Protein AF-A0A8B6FSJ3-F1 (afdb_monomer_lite)

Secondary s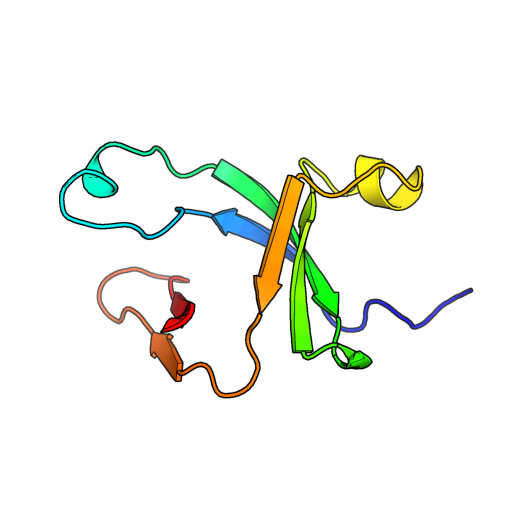tructure (DSSP, 8-state):
---S-SSEEEEEE----TTTGGGSPPEEEEEEEETTTTEEEEESSHHHHHTTPPPSEEEE-TT--EEE-SSSTT-EEE-

Sequence (79 aa):
MSGWNSLSGYLQFRPGGGGLSILKTKRKVWCVLDEAQCKLVYYKNEEELRHNKTPIGSINIKGAGISLDLDTHNQFIIL

InterPro domains:
  IPR001849 Pleckstrin homology domain [PF00169] (8-69)
  IPR011993 PH-like domain superfamily [G3DSA:2.30.29.30] (2-78)

pLDDT: mean 84.32, std 15.34, range [41.38, 95.81]

Radius of gyration: 13.46 Å; chains: 1; bounding box: 28×26×34 Å

Organism: Mytilus galloprovincialis (NCBI:txid29158)

Foldseek 3Di:
DPDQQPDKDWDFDQDDDPPCSVVGGTAIWIWGQRPVQQKIFTANYPVCVVVVHDTPDIDRQVVWDKADDPVDPPDIDTD

Structure (mmCIF, N/CA/C/O backbone):
data_AF-A0A8B6FSJ3-F1
#
_entry.id   AF-A0A8B6FSJ3-F1
#
loop_
_atom_site.group_PDB
_atom_site.id
_atom_site.type_symbol
_atom_site.label_atom_id
_atom_site.label_alt_id
_atom_site.label_comp_id
_atom_site.label_asym_id
_atom_site.label_entity_id
_atom_site.label_seq_id
_atom_site.pdbx_PDB_ins_code
_atom_site.Cartn_x
_atom_site.Cartn_y
_atom_site.Cartn_z
_atom_site.occupancy
_atom_site.B_iso_or_equiv
_atom_site.auth_seq_id
_atom_site.auth_comp_id
_atom_site.auth_asym_id
_atom_site.auth_atom_id
_atom_site.pdbx_PDB_model_num
ATOM 1 N N . MET A 1 1 ? -8.895 -7.773 20.670 1.00 41.81 1 MET A N 1
ATOM 2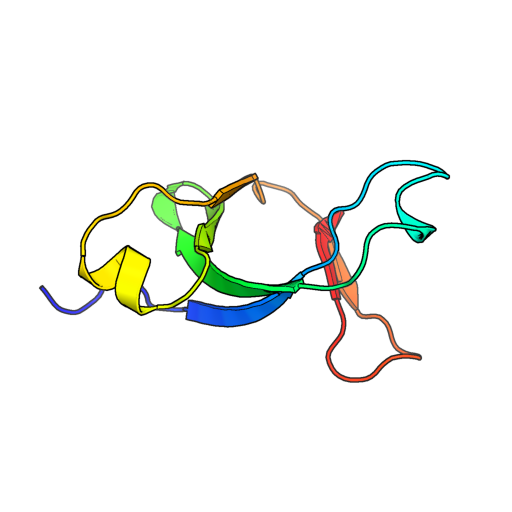 C CA . MET A 1 1 ? -9.192 -7.264 19.310 1.00 41.81 1 MET A CA 1
ATOM 3 C C . MET A 1 1 ? -8.083 -7.689 18.349 1.00 41.81 1 MET A C 1
ATOM 5 O O . MET A 1 1 ? -7.338 -6.864 17.843 1.00 41.81 1 MET A O 1
ATOM 9 N N . SER A 1 2 ? -7.934 -8.995 18.140 1.00 41.38 2 SER A N 1
ATOM 10 C CA . SER A 1 2 ? -6.959 -9.596 17.226 1.00 41.38 2 SER A CA 1
ATOM 11 C C . SER A 1 2 ? -7.669 -9.959 15.921 1.00 41.38 2 SER A C 1
ATOM 13 O O . SER A 1 2 ? -8.610 -10.746 15.973 1.00 41.38 2 SER A O 1
ATOM 15 N N . GLY A 1 3 ? -7.244 -9.408 14.778 1.00 48.59 3 GLY A N 1
ATOM 16 C CA . GLY A 1 3 ? -7.601 -9.994 13.476 1.00 48.59 3 GLY A CA 1
ATOM 17 C C . GLY A 1 3 ? -7.863 -9.063 12.288 1.00 48.59 3 GLY A C 1
ATOM 18 O O . GLY A 1 3 ? -8.080 -9.580 11.204 1.00 48.59 3 GLY A O 1
ATOM 19 N N . TRP A 1 4 ? -7.852 -7.732 12.427 1.00 52.50 4 TRP A N 1
ATOM 20 C CA . TRP A 1 4 ? -8.254 -6.834 11.318 1.00 52.50 4 TRP A CA 1
ATOM 21 C C . TRP A 1 4 ? -7.125 -6.303 10.421 1.00 52.50 4 TRP A C 1
ATOM 23 O O . TRP A 1 4 ? -7.407 -5.620 9.447 1.00 52.50 4 TRP A O 1
ATOM 33 N N . ASN A 1 5 ? -5.868 -6.666 10.683 1.00 57.84 5 ASN A N 1
ATOM 34 C CA . ASN A 1 5 ? -4.726 -6.300 9.838 1.00 57.84 5 ASN A CA 1
ATOM 35 C C . ASN A 1 5 ? -4.051 -7.570 9.305 1.00 57.84 5 ASN A C 1
ATOM 37 O O . ASN A 1 5 ? -2.904 -7.844 9.653 1.00 57.84 5 ASN A O 1
ATOM 41 N N . SER A 1 6 ? -4.762 -8.394 8.525 1.00 68.19 6 SER A N 1
ATOM 42 C CA . SER A 1 6 ? -4.185 -9.655 8.020 1.00 68.19 6 SER A CA 1
ATOM 43 C C . SER A 1 6 ? -2.946 -9.421 7.144 1.00 68.19 6 SER A C 1
ATOM 45 O O . SER A 1 6 ? -2.104 -10.309 7.023 1.00 68.19 6 SER A O 1
ATOM 47 N N . LEU A 1 7 ? -2.798 -8.216 6.577 1.00 90.69 7 LEU A N 1
ATOM 48 C CA . LEU A 1 7 ? -1.607 -7.809 5.846 1.00 90.69 7 LEU A CA 1
ATOM 49 C C . LEU A 1 7 ? -1.236 -6.352 6.158 1.00 90.69 7 LEU A C 1
ATOM 51 O O . LEU A 1 7 ? -1.926 -5.402 5.782 1.00 90.69 7 LEU A O 1
ATOM 55 N N . SER A 1 8 ? -0.109 -6.178 6.842 1.00 94.12 8 SER A N 1
ATOM 56 C CA . SER A 1 8 ? 0.477 -4.871 7.131 1.00 94.12 8 SER A CA 1
ATOM 57 C C . SER A 1 8 ? 1.994 -4.962 7.163 1.00 94.12 8 SER A C 1
ATOM 59 O O . SER A 1 8 ? 2.545 -5.998 7.532 1.00 94.12 8 SER A O 1
ATOM 61 N N . GLY A 1 9 ? 2.674 -3.881 6.802 1.00 95.25 9 GLY A N 1
ATOM 62 C CA . GLY A 1 9 ? 4.128 -3.863 6.803 1.00 95.25 9 GLY A CA 1
ATOM 63 C C . GLY A 1 9 ? 4.725 -2.547 6.336 1.00 95.25 9 GLY A C 1
ATOM 64 O O . GLY A 1 9 ? 4.043 -1.662 5.814 1.00 95.25 9 GLY A O 1
ATOM 65 N N . TYR A 1 10 ? 6.037 -2.426 6.516 1.00 95.81 10 TYR A N 1
ATOM 66 C CA . TYR A 1 10 ? 6.780 -1.271 6.033 1.00 95.81 10 TYR A CA 1
ATOM 67 C C . TYR A 1 10 ? 7.025 -1.357 4.529 1.00 95.81 10 TYR A C 1
ATOM 69 O O . TYR A 1 10 ? 7.628 -2.316 4.054 1.00 95.81 10 TYR A O 1
ATOM 77 N N . LEU A 1 11 ? 6.653 -0.301 3.804 1.00 94.25 11 LEU A N 1
ATOM 78 C CA . LEU A 1 11 ? 6.961 -0.141 2.385 1.00 94.25 11 LEU A CA 1
ATOM 79 C C . LEU A 1 11 ? 7.761 1.137 2.135 1.00 94.25 11 LEU A C 1
ATOM 81 O O . LEU A 1 11 ? 7.591 2.152 2.816 1.00 94.25 11 LEU A O 1
ATOM 85 N N . GLN A 1 12 ? 8.628 1.087 1.122 1.00 92.75 12 GLN A N 1
ATOM 86 C CA . GLN A 1 12 ? 9.234 2.281 0.541 1.00 92.75 12 GLN A CA 1
ATOM 87 C C . GLN A 1 12 ? 8.265 2.861 -0.482 1.00 92.75 12 GLN A C 1
ATOM 89 O O . GLN A 1 12 ? 8.128 2.357 -1.593 1.00 92.75 12 GLN A O 1
ATOM 94 N N . PHE A 1 13 ? 7.576 3.921 -0.091 1.00 89.56 13 PHE A N 1
ATOM 95 C CA . PHE A 1 13 ? 6.516 4.520 -0.876 1.00 89.56 13 PHE A CA 1
ATOM 96 C C . PHE A 1 13 ? 7.029 5.691 -1.709 1.00 89.56 13 PHE A C 1
ATOM 98 O O . PHE A 1 13 ? 7.636 6.630 -1.183 1.00 89.56 13 PHE A O 1
ATOM 105 N N . ARG A 1 14 ? 6.721 5.667 -3.007 1.00 86.62 14 ARG A N 1
ATOM 106 C CA . ARG A 1 14 ? 6.885 6.804 -3.914 1.00 86.62 14 ARG A CA 1
ATOM 107 C C . ARG A 1 14 ? 5.502 7.203 -4.439 1.00 86.62 14 ARG A C 1
ATOM 109 O O . ARG A 1 14 ? 4.879 6.390 -5.114 1.00 86.62 14 ARG A O 1
ATOM 116 N N . PRO A 1 15 ? 5.001 8.414 -4.147 1.00 73.38 15 PRO A N 1
ATOM 117 C CA . PRO A 1 15 ? 3.728 8.852 -4.704 1.00 73.38 15 PRO A CA 1
ATOM 118 C C . PRO A 1 15 ? 3.860 9.045 -6.220 1.00 73.38 15 PRO A C 1
ATOM 120 O O . PRO A 1 15 ? 4.693 9.837 -6.666 1.00 73.38 15 PRO A O 1
ATOM 123 N N . GLY A 1 16 ? 3.044 8.330 -6.997 1.00 68.62 16 GLY A N 1
ATOM 124 C CA . GLY A 1 16 ? 2.926 8.528 -8.443 1.00 68.62 16 GLY A CA 1
ATOM 125 C C . GLY A 1 16 ? 2.265 9.871 -8.774 1.00 68.62 16 GLY A C 1
ATOM 126 O O . GLY A 1 16 ? 1.393 10.336 -8.039 1.00 68.62 16 GLY A O 1
ATOM 127 N N . GLY A 1 17 ? 2.697 10.520 -9.860 1.00 52.69 17 GLY A N 1
ATOM 128 C CA . GLY A 1 17 ? 2.057 11.738 -10.367 1.00 52.69 17 GLY A CA 1
ATOM 129 C C . GLY A 1 17 ? 2.906 12.505 -11.380 1.00 52.69 17 GLY A C 1
ATOM 130 O O . GLY A 1 17 ? 3.703 13.352 -10.986 1.00 52.69 17 GLY A O 1
ATOM 131 N N . GLY A 1 18 ? 2.714 12.233 -12.676 1.00 50.06 18 GLY A N 1
ATOM 132 C CA . GLY A 1 18 ? 3.259 13.022 -13.794 1.00 50.06 18 GLY A CA 1
ATOM 133 C C . GLY A 1 18 ? 4.786 13.216 -13.813 1.00 50.06 18 GLY A C 1
ATOM 134 O O . GLY A 1 18 ? 5.514 12.743 -12.939 1.00 50.06 18 GLY A O 1
ATOM 135 N N . GLY A 1 19 ? 5.287 13.956 -14.807 1.00 49.25 19 GLY A N 1
ATOM 136 C CA . GLY A 1 19 ? 6.727 14.168 -15.052 1.00 49.25 19 GLY A CA 1
ATOM 137 C C . GLY A 1 19 ? 7.529 14.794 -13.897 1.00 49.25 19 GLY A C 1
ATOM 138 O O . GLY A 1 19 ? 8.753 14.749 -13.913 1.00 49.25 19 GLY A O 1
ATOM 139 N N . LEU A 1 20 ? 6.863 15.321 -12.861 1.00 51.25 20 LEU A N 1
ATOM 140 C CA . LEU A 1 20 ? 7.498 15.905 -11.670 1.00 51.25 20 LEU A CA 1
ATOM 141 C C . LEU A 1 20 ? 7.580 14.941 -10.469 1.00 51.25 20 LEU A C 1
ATOM 143 O O . LEU A 1 20 ? 8.291 15.225 -9.505 1.00 51.25 20 LEU A O 1
ATOM 147 N N . SER A 1 21 ? 6.910 13.782 -10.503 1.00 56.84 21 SER A N 1
ATOM 148 C CA . SER A 1 21 ? 7.003 12.770 -9.430 1.00 56.84 21 SER A CA 1
ATOM 149 C C . SER A 1 21 ? 8.378 12.100 -9.324 1.00 56.84 21 SER A C 1
ATOM 151 O O . SER A 1 21 ? 8.718 11.568 -8.266 1.00 56.84 21 SER A O 1
ATOM 153 N N . ILE A 1 22 ? 9.207 12.202 -10.368 1.00 56.47 22 ILE A N 1
ATOM 154 C CA . ILE A 1 22 ? 10.603 11.738 -10.378 1.00 56.47 22 ILE A CA 1
ATOM 155 C C . ILE A 1 22 ? 11.421 12.405 -9.260 1.00 56.47 22 ILE A C 1
ATOM 157 O O . ILE A 1 22 ? 12.263 11.749 -8.644 1.00 56.47 22 ILE A O 1
ATOM 161 N N . LEU A 1 23 ? 11.120 13.665 -8.929 1.00 59.31 23 LEU A N 1
ATOM 162 C CA . LEU A 1 23 ? 11.820 14.432 -7.893 1.00 59.31 23 LEU A CA 1
ATOM 163 C C . LEU A 1 23 ? 11.358 14.106 -6.464 1.00 59.31 23 LEU A C 1
ATOM 165 O O . LEU A 1 23 ? 11.999 14.531 -5.506 1.00 59.31 23 LEU A O 1
ATOM 169 N N . LYS A 1 24 ? 10.259 13.358 -6.280 1.00 64.94 24 LYS A N 1
ATOM 170 C CA . LYS A 1 24 ? 9.800 12.983 -4.937 1.00 64.94 24 LYS A CA 1
ATOM 171 C C . LYS A 1 24 ? 10.590 11.777 -4.425 1.00 64.94 24 LYS A C 1
ATOM 173 O O . LYS A 1 24 ? 10.561 10.690 -5.014 1.00 64.94 24 LYS A O 1
ATOM 178 N N . THR A 1 25 ? 11.281 11.984 -3.305 1.00 75.50 25 THR A N 1
ATOM 179 C CA . THR A 1 25 ? 12.061 10.969 -2.587 1.00 75.50 25 THR A CA 1
ATOM 180 C C . THR A 1 25 ? 11.162 9.840 -2.079 1.00 75.50 25 THR A C 1
ATOM 182 O O . THR A 1 25 ? 10.043 10.084 -1.617 1.00 75.50 25 THR A O 1
ATOM 185 N N . LYS A 1 26 ? 11.657 8.596 -2.148 1.00 84.19 26 LYS A N 1
ATOM 186 C CA . LYS A 1 26 ? 11.015 7.435 -1.514 1.00 84.19 26 LYS A CA 1
ATOM 187 C C . LYS A 1 26 ? 10.943 7.668 0.001 1.00 84.19 26 LYS A C 1
ATOM 189 O O . LYS A 1 26 ? 11.921 8.107 0.603 1.00 84.19 26 LYS A O 1
ATOM 194 N N . ARG A 1 27 ? 9.800 7.374 0.621 1.00 90.06 27 ARG A N 1
ATOM 195 C CA . ARG A 1 27 ? 9.623 7.457 2.079 1.00 90.06 27 ARG A CA 1
ATOM 196 C C . ARG A 1 27 ? 9.206 6.110 2.652 1.00 90.06 27 ARG A C 1
ATOM 198 O O . ARG A 1 27 ? 8.314 5.465 2.108 1.00 90.06 27 ARG A O 1
ATOM 205 N N . LYS A 1 28 ? 9.804 5.717 3.776 1.00 94.38 28 LYS A N 1
ATOM 206 C CA . LYS A 1 28 ? 9.363 4.547 4.542 1.00 94.38 28 LYS A CA 1
ATOM 207 C C . LYS A 1 28 ? 8.061 4.888 5.265 1.00 94.38 28 LYS A C 1
ATOM 209 O O . LYS A 1 28 ? 8.013 5.882 5.985 1.00 94.38 28 LYS A O 1
ATOM 214 N N . VAL A 1 29 ? 7.028 4.081 5.061 1.00 95.25 29 VAL A N 1
ATOM 215 C CA . VAL A 1 29 ? 5.705 4.233 5.687 1.00 95.25 29 VAL A CA 1
ATOM 216 C C . VAL A 1 29 ? 5.193 2.875 6.151 1.00 95.25 29 VAL A C 1
ATOM 218 O O . VAL A 1 29 ? 5.594 1.846 5.604 1.00 95.25 29 VAL A O 1
ATOM 221 N N . TRP A 1 30 ? 4.328 2.871 7.162 1.00 95.81 30 TRP A N 1
ATOM 222 C CA . TRP A 1 30 ? 3.620 1.669 7.593 1.00 95.81 30 TRP A CA 1
ATOM 223 C C . TRP A 1 30 ? 2.313 1.553 6.819 1.00 95.81 30 TRP A C 1
ATOM 225 O O . TRP A 1 30 ? 1.449 2.418 6.953 1.00 95.81 30 TRP A O 1
ATOM 235 N N . CYS A 1 31 ? 2.179 0.515 6.002 1.00 95.06 31 CYS A N 1
ATOM 236 C CA . CYS A 1 31 ? 0.994 0.277 5.192 1.00 95.06 31 CYS A CA 1
ATOM 237 C C . CYS A 1 31 ? 0.120 -0.812 5.814 1.00 95.06 31 CYS A C 1
ATOM 239 O O . CYS A 1 31 ? 0.626 -1.803 6.339 1.00 95.06 31 CYS A O 1
ATOM 241 N N . VAL A 1 32 ? -1.191 -0.637 5.700 1.00 95.12 32 VAL A N 1
ATOM 242 C CA . VAL A 1 32 ? -2.219 -1.582 6.135 1.00 95.12 32 VAL A CA 1
ATOM 243 C C . VAL A 1 32 ? -3.181 -1.793 4.976 1.00 95.12 32 VAL A C 1
ATOM 245 O O . VAL A 1 32 ? -3.684 -0.823 4.400 1.00 95.12 32 VAL A O 1
ATOM 248 N N . LEU A 1 33 ? -3.418 -3.054 4.624 1.00 94.19 33 LEU A N 1
ATOM 249 C CA . LEU A 1 33 ? -4.451 -3.420 3.667 1.00 94.19 33 LEU A CA 1
ATOM 250 C C . LEU A 1 33 ? -5.808 -3.458 4.380 1.00 94.19 33 LEU A C 1
ATOM 252 O O . LEU A 1 33 ? -6.048 -4.322 5.219 1.00 94.19 33 LEU A O 1
ATOM 256 N N . ASP A 1 34 ? -6.693 -2.527 4.029 1.00 92.88 34 ASP A N 1
ATOM 257 C CA . ASP A 1 34 ? -8.110 -2.575 4.385 1.00 92.88 34 ASP A CA 1
ATOM 258 C C . ASP A 1 34 ? -8.863 -3.304 3.266 1.00 92.88 34 ASP A C 1
ATOM 260 O O . ASP A 1 34 ? -9.221 -2.725 2.233 1.00 92.88 34 ASP A O 1
ATOM 264 N N . GLU A 1 35 ? -9.059 -4.607 3.461 1.00 90.31 35 GLU A N 1
ATOM 265 C CA . GLU A 1 35 ? -9.726 -5.484 2.495 1.00 90.31 35 GLU A CA 1
ATOM 266 C C . GLU A 1 35 ? -11.209 -5.133 2.324 1.00 90.31 35 GLU A C 1
ATOM 268 O O . GLU A 1 35 ? -11.723 -5.166 1.205 1.00 90.31 35 GLU A O 1
ATOM 273 N N . ALA A 1 36 ? -11.883 -4.723 3.404 1.00 91.19 36 ALA A N 1
ATOM 274 C CA . ALA A 1 36 ? -13.306 -4.395 3.387 1.00 91.19 36 ALA A CA 1
ATOM 275 C C . ALA A 1 36 ? -13.593 -3.159 2.525 1.00 91.19 36 ALA A C 1
ATOM 277 O O . ALA A 1 36 ? -14.601 -3.102 1.820 1.00 91.19 36 ALA A O 1
ATOM 278 N N . GLN A 1 37 ? -12.696 -2.171 2.562 1.00 92.75 37 GLN A N 1
ATOM 279 C CA . GLN A 1 37 ? -12.821 -0.947 1.771 1.00 92.75 37 GLN A CA 1
ATOM 280 C C . GLN A 1 37 ? -12.032 -0.977 0.458 1.00 92.75 37 GLN A C 1
ATOM 282 O O . GLN A 1 37 ? -12.111 -0.011 -0.304 1.00 92.75 37 GLN A O 1
ATOM 287 N N . CYS A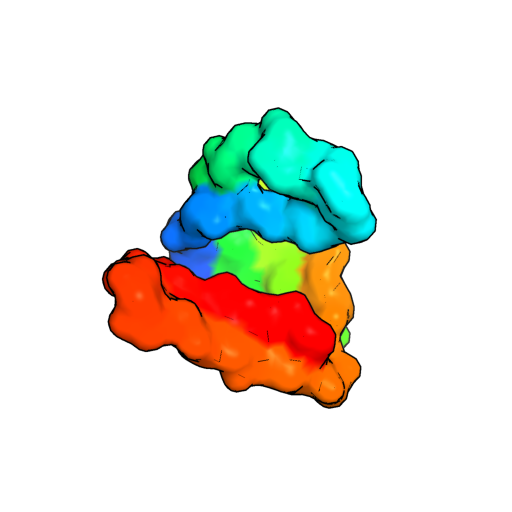 1 38 ? -11.280 -2.049 0.192 1.00 93.75 38 CYS A N 1
ATOM 288 C CA . CYS A 1 38 ? -10.322 -2.143 -0.910 1.00 93.75 38 CYS A CA 1
ATOM 289 C C . CYS A 1 38 ? -9.363 -0.940 -0.938 1.00 93.75 38 CYS A C 1
ATOM 291 O O . CYS A 1 38 ? -9.204 -0.274 -1.967 1.00 93.75 38 CYS A O 1
ATOM 293 N N . LYS A 1 39 ? -8.743 -0.630 0.206 1.00 94.69 39 LYS A N 1
ATOM 294 C CA . LYS A 1 39 ? -7.797 0.484 0.341 1.00 94.69 39 LYS A CA 1
ATOM 295 C C . LYS A 1 39 ? -6.466 0.026 0.905 1.00 94.69 39 LYS A C 1
ATOM 297 O O . LYS A 1 39 ? -6.407 -0.771 1.832 1.00 94.69 39 LYS A O 1
ATOM 302 N N . LEU A 1 40 ? -5.394 0.629 0.408 1.00 93.94 40 LEU A N 1
ATOM 303 C CA . LEU A 1 40 ? -4.102 0.616 1.076 1.00 93.94 40 LEU A CA 1
ATOM 304 C C . LEU A 1 40 ? -3.971 1.902 1.895 1.00 93.94 40 LEU A C 1
ATOM 306 O O . LEU A 1 40 ? -3.821 2.989 1.333 1.00 93.94 40 LEU A O 1
ATOM 310 N N . VAL A 1 41 ? -4.057 1.791 3.215 1.00 94.94 41 VAL A N 1
ATOM 311 C CA . VAL A 1 41 ? -3.933 2.916 4.151 1.00 94.94 41 VAL A CA 1
ATOM 312 C C . VAL A 1 41 ? -2.493 2.987 4.639 1.00 94.94 41 VAL A C 1
ATOM 314 O O . VAL A 1 41 ? -1.883 1.950 4.887 1.00 94.94 41 VAL A O 1
ATOM 317 N N . TYR A 1 42 ? -1.921 4.184 4.773 1.00 94.56 42 TYR A N 1
ATOM 318 C CA . TYR A 1 42 ? -0.535 4.318 5.218 1.00 94.56 42 TYR A CA 1
ATOM 319 C C . TYR A 1 42 ? -0.326 5.410 6.272 1.00 94.56 42 TYR A C 1
ATOM 321 O O . TYR A 1 42 ? -0.874 6.512 6.202 1.00 94.56 42 TYR A O 1
ATOM 329 N N . TYR A 1 43 ? 0.524 5.084 7.241 1.00 95.31 43 TYR A N 1
ATOM 330 C CA . TYR A 1 43 ? 0.897 5.879 8.410 1.00 95.31 43 TYR A CA 1
ATOM 331 C C . TYR A 1 43 ? 2.392 6.189 8.374 1.00 95.31 43 TYR A C 1
ATOM 333 O O . TYR A 1 43 ? 3.151 5.564 7.622 1.00 95.31 43 TYR A O 1
ATOM 341 N N . LYS A 1 44 ? 2.855 7.134 9.198 1.00 94.56 44 LYS A N 1
ATOM 342 C CA . LYS A 1 44 ? 4.293 7.428 9.285 1.00 94.56 44 LYS A CA 1
ATOM 343 C C . LYS A 1 44 ? 5.071 6.221 9.799 1.00 94.56 44 LYS A C 1
ATOM 345 O O . LYS A 1 44 ? 6.158 5.933 9.306 1.00 94.56 44 LYS A O 1
ATOM 350 N N . ASN A 1 45 ? 4.503 5.527 10.778 1.00 95.19 45 ASN A N 1
ATOM 351 C CA . ASN A 1 45 ? 5.039 4.326 11.400 1.00 95.19 45 ASN A CA 1
ATOM 352 C C . ASN A 1 45 ? 3.901 3.495 12.017 1.00 95.19 45 ASN A C 1
ATOM 354 O O . ASN A 1 45 ? 2.731 3.876 11.942 1.00 95.19 45 ASN A O 1
ATOM 358 N N . GLU A 1 46 ? 4.247 2.345 12.588 1.00 94.75 46 GLU A N 1
ATOM 359 C CA . GLU A 1 46 ? 3.282 1.429 13.200 1.00 94.75 46 GLU A CA 1
ATOM 360 C C . GLU A 1 46 ? 2.657 2.007 14.485 1.00 94.75 46 GLU A C 1
ATOM 362 O O . GLU A 1 46 ? 1.485 1.778 14.782 1.00 94.75 46 GLU A O 1
ATOM 367 N N . GLU A 1 47 ? 3.414 2.795 15.245 1.00 94.12 47 GLU A N 1
ATOM 368 C CA . GLU A 1 47 ? 2.983 3.381 16.511 1.00 94.12 47 GLU A CA 1
ATOM 369 C C . GLU A 1 47 ? 1.826 4.365 16.322 1.00 94.12 47 GLU A C 1
ATOM 371 O O . GLU A 1 47 ? 0.910 4.403 17.141 1.00 94.12 47 GLU A O 1
ATOM 376 N N . GLU A 1 48 ? 1.817 5.135 15.230 1.00 93.44 48 GLU A N 1
ATOM 377 C CA . GLU A 1 48 ? 0.702 6.031 14.908 1.00 93.44 48 GLU A CA 1
ATOM 378 C C . GLU A 1 48 ? -0.624 5.273 14.772 1.00 93.44 48 GLU A C 1
ATOM 380 O O . GLU A 1 48 ? -1.633 5.728 15.311 1.00 93.44 48 GLU A O 1
ATOM 385 N N . LEU A 1 49 ? -0.614 4.098 14.135 1.00 89.69 49 LEU A N 1
ATOM 386 C CA . LEU A 1 49 ? -1.787 3.227 14.056 1.00 89.69 49 LEU A CA 1
ATOM 387 C C . LEU A 1 49 ? -2.186 2.710 15.444 1.00 89.69 49 LEU A C 1
ATOM 389 O O . LEU A 1 49 ? -3.357 2.781 15.808 1.00 89.69 49 LEU A O 1
ATOM 393 N N . ARG A 1 50 ? -1.221 2.231 16.242 1.00 89.88 50 ARG A N 1
ATOM 394 C CA . ARG A 1 50 ? -1.478 1.716 17.603 1.00 89.88 50 ARG A CA 1
ATOM 395 C C . ARG A 1 50 ? -2.088 2.774 18.528 1.00 89.88 50 ARG A C 1
ATOM 397 O O . ARG A 1 50 ? -2.866 2.437 19.415 1.00 89.88 50 ARG A O 1
ATOM 404 N N . HIS A 1 51 ? -1.758 4.045 18.309 1.00 92.62 51 HIS A N 1
ATOM 405 C CA . HIS A 1 51 ? -2.314 5.187 19.035 1.00 92.62 51 HIS A CA 1
ATOM 406 C C . HIS A 1 51 ? -3.536 5.824 18.350 1.00 92.62 51 HIS A C 1
ATOM 408 O O . HIS A 1 51 ? -3.922 6.931 18.725 1.00 92.62 51 HIS A O 1
ATOM 414 N N . ASN A 1 52 ? -4.148 5.152 17.367 1.00 89.00 52 ASN A N 1
ATOM 415 C CA . ASN A 1 52 ? -5.328 5.619 16.627 1.00 89.00 52 ASN A CA 1
ATOM 416 C C . ASN A 1 52 ? -5.169 7.028 16.025 1.00 89.00 52 ASN A C 1
ATOM 418 O O . ASN A 1 52 ? -6.124 7.805 15.972 1.00 89.00 52 ASN A O 1
ATOM 422 N N . LYS A 1 53 ? -3.959 7.385 15.583 1.00 91.88 53 LYS A N 1
ATOM 423 C CA . LYS A 1 53 ? -3.727 8.649 14.877 1.00 91.88 53 LYS A CA 1
ATOM 424 C C . LYS A 1 53 ? -4.274 8.588 13.453 1.00 91.88 53 LYS A C 1
ATOM 426 O O . LYS A 1 53 ? -4.437 7.518 12.872 1.00 91.88 53 LYS A O 1
ATOM 431 N N . THR A 1 54 ? -4.522 9.759 12.874 1.00 92.69 54 THR A N 1
ATOM 432 C CA . THR A 1 54 ? -4.973 9.887 11.485 1.00 92.69 54 THR A CA 1
ATOM 433 C C . THR A 1 54 ? -3.902 9.365 10.516 1.00 92.69 54 THR A C 1
ATOM 435 O O . THR A 1 54 ? -2.733 9.729 10.667 1.00 92.69 54 THR A O 1
ATOM 438 N N . PRO A 1 55 ? -4.266 8.550 9.508 1.00 94.25 55 PRO A N 1
ATOM 439 C CA . PRO A 1 55 ? -3.323 8.113 8.484 1.00 94.25 55 PRO A CA 1
ATOM 440 C C . PRO A 1 55 ? -2.798 9.293 7.661 1.00 94.25 55 PRO A C 1
ATOM 442 O O . PRO A 1 55 ? -3.490 10.292 7.464 1.00 94.25 55 PRO A O 1
ATOM 445 N N . ILE A 1 56 ? -1.592 9.145 7.106 1.00 94.06 56 ILE A N 1
ATOM 446 C CA . ILE A 1 56 ? -1.032 10.125 6.160 1.00 94.06 56 ILE A CA 1
ATOM 447 C C . ILE A 1 56 ? -1.889 10.166 4.889 1.00 94.06 56 ILE A C 1
ATOM 449 O O . ILE A 1 56 ? -2.027 11.210 4.252 1.00 94.06 56 ILE A O 1
ATOM 453 N N . GLY A 1 57 ? -2.437 9.022 4.490 1.00 92.50 57 GLY A N 1
ATOM 454 C CA . GLY A 1 57 ? -3.373 8.933 3.383 1.00 92.50 57 GLY A CA 1
ATOM 455 C C . GLY A 1 57 ? -3.794 7.502 3.095 1.00 92.50 57 GLY A C 1
ATOM 456 O O . GLY A 1 57 ? -3.484 6.571 3.842 1.00 92.50 57 GLY A O 1
ATOM 457 N N . SER A 1 58 ? -4.517 7.340 1.992 1.00 93.38 58 SER A N 1
ATOM 458 C CA . SER A 1 58 ? -4.944 6.035 1.499 1.00 93.38 58 SER A CA 1
ATOM 459 C C . SER A 1 58 ? -4.975 6.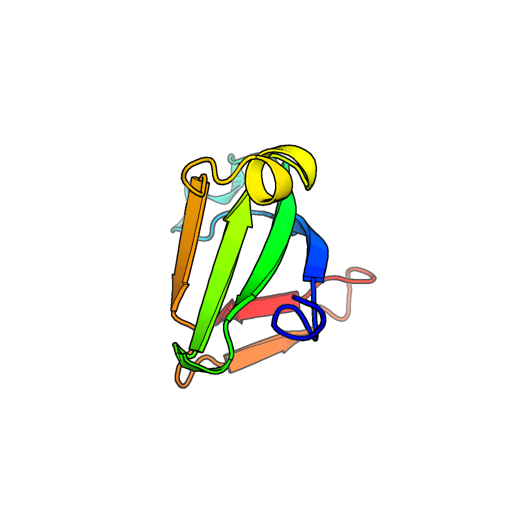017 -0.025 1.00 93.38 58 SER A C 1
ATOM 461 O O . SER A 1 58 ? -5.113 7.062 -0.661 1.00 93.38 58 SER A O 1
ATOM 463 N N . ILE A 1 59 ? -4.837 4.825 -0.595 1.00 92.38 59 ILE A N 1
ATOM 464 C CA . ILE A 1 59 ? -4.953 4.557 -2.027 1.00 92.38 59 ILE A CA 1
ATOM 465 C C . ILE A 1 59 ? -6.121 3.599 -2.201 1.00 92.38 59 ILE A C 1
ATOM 467 O O . ILE A 1 59 ? -6.136 2.536 -1.584 1.00 92.38 59 ILE A O 1
ATOM 471 N N . ASN A 1 60 ? -7.102 3.972 -3.020 1.00 93.06 60 ASN A N 1
ATOM 472 C CA . ASN A 1 60 ? -8.139 3.038 -3.439 1.00 93.06 60 ASN A CA 1
ATOM 473 C C . ASN A 1 60 ? -7.529 2.063 -4.449 1.00 93.06 60 ASN A C 1
ATOM 475 O O . ASN A 1 60 ? -7.004 2.498 -5.469 1.00 93.06 60 ASN A O 1
ATOM 479 N N . ILE A 1 61 ? -7.589 0.770 -4.148 1.00 93.50 61 ILE A N 1
ATOM 480 C CA . ILE A 1 61 ? -7.030 -0.298 -4.986 1.00 93.50 61 ILE A CA 1
ATOM 481 C C . ILE A 1 61 ? -8.125 -1.152 -5.635 1.00 93.50 61 ILE A C 1
ATOM 483 O O . ILE A 1 61 ? -7.842 -2.188 -6.235 1.00 93.50 61 ILE A O 1
ATOM 487 N N . LYS A 1 62 ? -9.396 -0.744 -5.528 1.00 95.38 62 LYS A N 1
ATOM 488 C CA . LYS A 1 62 ? -10.508 -1.449 -6.165 1.00 95.38 62 LYS A CA 1
ATOM 489 C C . LYS A 1 62 ? -10.356 -1.417 -7.687 1.00 95.38 62 LYS A C 1
ATOM 491 O O . LYS A 1 62 ? -10.483 -0.362 -8.300 1.00 95.38 62 LYS A O 1
ATOM 496 N N . GLY A 1 63 ? -10.137 -2.590 -8.279 1.00 94.19 63 GLY A N 1
ATOM 497 C CA . GLY A 1 63 ? -9.925 -2.737 -9.722 1.00 94.19 63 GLY A CA 1
ATOM 498 C C . GLY A 1 63 ? -8.559 -2.246 -10.212 1.00 94.19 63 GLY A C 1
ATOM 499 O O . GLY A 1 63 ? -8.379 -2.134 -11.420 1.00 94.19 63 GLY A O 1
ATOM 500 N N . ALA A 1 64 ? -7.620 -1.951 -9.306 1.00 92.69 64 ALA A N 1
ATOM 501 C CA . ALA A 1 64 ? -6.275 -1.524 -9.671 1.00 92.69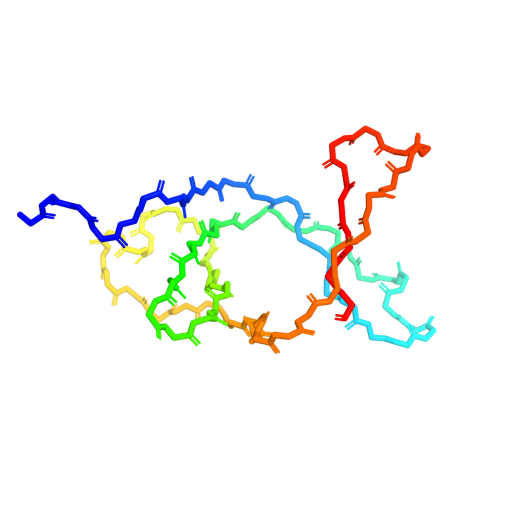 64 ALA A CA 1
ATOM 502 C C . ALA A 1 64 ? -5.463 -2.681 -10.270 1.00 92.69 64 ALA A C 1
ATOM 504 O O . ALA A 1 64 ? -5.597 -3.837 -9.856 1.00 92.69 64 ALA A O 1
ATOM 505 N N . GLY A 1 65 ? -4.588 -2.355 -11.219 1.00 92.94 65 GLY A N 1
ATOM 506 C CA . GLY A 1 65 ? -3.594 -3.292 -11.735 1.00 92.94 65 GLY A CA 1
ATOM 507 C C . GLY A 1 65 ? -2.361 -3.317 -10.834 1.00 92.94 65 GLY A C 1
ATOM 508 O O . GLY A 1 65 ? -1.950 -2.281 -10.316 1.00 92.94 65 GLY A O 1
ATOM 509 N N . ILE A 1 66 ? -1.734 -4.481 -10.658 1.00 91.62 66 ILE A N 1
ATOM 510 C CA . ILE A 1 66 ? -0.430 -4.581 -9.989 1.00 91.62 66 ILE A CA 1
ATOM 511 C C . ILE A 1 66 ? 0.589 -5.061 -11.013 1.00 91.62 66 ILE A C 1
ATOM 513 O O . ILE A 1 66 ? 0.457 -6.154 -11.559 1.00 91.62 66 ILE A O 1
ATOM 517 N N . SER A 1 67 ? 1.611 -4.244 -11.258 1.00 91.38 67 SER A N 1
ATOM 518 C CA . SER A 1 67 ? 2.763 -4.617 -12.077 1.00 91.38 67 SER A CA 1
ATOM 519 C C . SER A 1 67 ? 3.981 -4.795 -11.188 1.00 91.38 67 SER A C 1
ATOM 521 O O . SER A 1 67 ? 4.258 -3.959 -10.328 1.00 91.38 67 SER A O 1
ATOM 523 N N . LEU A 1 68 ? 4.736 -5.863 -11.416 1.00 89.81 68 LEU A N 1
ATOM 524 C CA . LEU A 1 68 ? 6.034 -6.055 -10.780 1.00 89.81 68 LEU A CA 1
ATOM 525 C C . LEU A 1 68 ? 7.106 -5.370 -11.627 1.00 89.81 68 LEU A C 1
ATOM 527 O O . LEU A 1 68 ? 7.049 -5.417 -12.855 1.00 89.81 68 LEU A O 1
ATOM 531 N N . ASP A 1 69 ? 8.055 -4.714 -10.968 1.00 84.06 69 ASP A N 1
ATOM 532 C CA . ASP A 1 69 ? 9.263 -4.216 -11.621 1.00 84.06 69 ASP A CA 1
ATOM 533 C C . ASP A 1 69 ? 10.299 -5.347 -11.601 1.00 84.06 69 ASP A C 1
ATOM 535 O O . ASP A 1 69 ? 10.708 -5.794 -10.530 1.00 84.06 69 ASP A O 1
ATOM 539 N N . LEU A 1 70 ? 10.656 -5.865 -12.778 1.00 83.44 70 LEU A N 1
ATOM 540 C CA . LEU A 1 70 ? 11.576 -7.001 -12.904 1.00 83.44 70 LEU A CA 1
ATOM 541 C C . LEU A 1 70 ? 13.050 -6.582 -12.819 1.00 83.44 70 LEU A C 1
ATOM 543 O O . LEU A 1 70 ? 13.901 -7.424 -12.539 1.00 83.44 70 LEU A O 1
ATOM 547 N N . ASP A 1 71 ? 13.344 -5.297 -13.014 1.00 86.19 71 ASP A N 1
ATOM 548 C CA . ASP A 1 71 ? 14.704 -4.761 -12.967 1.00 86.19 71 ASP A CA 1
ATOM 549 C C . ASP A 1 71 ? 15.087 -4.366 -11.532 1.00 86.19 71 ASP A C 1
ATOM 551 O O . ASP A 1 71 ? 16.249 -4.461 -11.126 1.00 86.19 71 ASP A O 1
ATOM 555 N N . THR A 1 72 ? 14.098 -3.956 -10.728 1.00 82.06 72 THR A N 1
ATOM 556 C CA . THR A 1 72 ? 14.296 -3.556 -9.332 1.00 82.06 72 THR A CA 1
ATOM 557 C C . THR A 1 72 ? 13.726 -4.587 -8.358 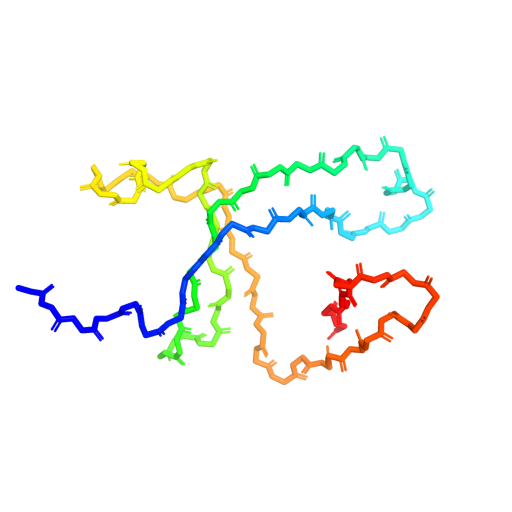1.00 82.06 72 THR A C 1
ATOM 559 O O . THR A 1 72 ? 12.519 -4.792 -8.271 1.00 82.06 72 THR A O 1
ATOM 562 N N . HIS A 1 73 ? 14.587 -5.172 -7.521 1.00 86.94 73 HIS A N 1
ATOM 563 C CA . HIS A 1 73 ? 14.164 -6.131 -6.497 1.00 86.94 73 HIS A CA 1
ATOM 564 C C . HIS A 1 73 ? 13.126 -5.536 -5.531 1.00 86.94 73 HIS A C 1
ATOM 566 O O . HIS A 1 73 ? 13.288 -4.419 -5.032 1.00 86.94 73 HIS A O 1
ATOM 572 N N . ASN A 1 74 ? 12.106 -6.335 -5.197 1.00 89.56 74 ASN A N 1
ATOM 573 C CA . ASN A 1 74 ? 11.066 -6.014 -4.212 1.00 89.56 74 ASN A CA 1
ATOM 574 C C . ASN A 1 74 ? 10.305 -4.707 -4.503 1.00 89.56 74 ASN A C 1
ATOM 576 O O . ASN A 1 74 ? 9.913 -3.991 -3.578 1.00 89.56 74 ASN A O 1
ATOM 580 N N . GLN A 1 75 ? 10.098 -4.389 -5.782 1.00 90.44 75 GLN A N 1
ATOM 581 C CA . GLN A 1 75 ? 9.344 -3.222 -6.220 1.00 90.44 75 GLN A CA 1
ATOM 582 C C . GLN A 1 75 ? 8.109 -3.643 -7.025 1.00 90.44 75 GLN A C 1
ATOM 584 O O . GLN A 1 75 ? 8.148 -4.537 -7.866 1.00 90.44 75 GLN A O 1
ATOM 589 N N . PHE A 1 76 ? 6.995 -2.970 -6.755 1.00 91.31 76 PHE A N 1
ATOM 590 C CA . PHE A 1 76 ? 5.754 -3.117 -7.503 1.00 91.31 76 PHE A CA 1
ATOM 591 C C . PHE A 1 76 ? 5.109 -1.748 -7.709 1.00 91.31 76 PHE A C 1
ATOM 593 O O . PHE A 1 76 ? 5.395 -0.787 -6.989 1.00 91.31 76 PHE A O 1
ATOM 600 N N . ILE A 1 77 ? 4.238 -1.674 -8.706 1.00 89.12 77 ILE A N 1
ATOM 601 C CA . ILE A 1 77 ? 3.501 -0.480 -9.098 1.00 89.12 77 ILE A CA 1
ATOM 602 C C . ILE A 1 77 ? 2.014 -0.814 -9.030 1.00 89.12 77 ILE A C 1
ATOM 604 O O . ILE A 1 77 ? 1.585 -1.851 -9.533 1.00 89.12 77 ILE A O 1
ATOM 608 N N . ILE A 1 78 ? 1.248 0.076 -8.402 1.00 90.31 78 ILE A N 1
ATOM 609 C CA . ILE A 1 78 ? -0.216 0.058 -8.418 1.00 90.31 78 ILE A CA 1
ATOM 610 C C . ILE A 1 78 ? -0.653 1.021 -9.530 1.00 90.31 78 ILE A C 1
ATOM 612 O O . ILE A 1 78 ? -0.272 2.194 -9.483 1.00 90.31 78 ILE A O 1
ATOM 616 N N . LEU A 1 79 ? -1.386 0.506 -10.519 1.00 83.06 79 LEU A N 1
ATOM 617 C CA . LEU A 1 79 ? -1.877 1.213 -11.709 1.00 83.06 79 LEU A CA 1
ATOM 618 C C . LEU A 1 79 ? -3.370 1.526 -11.595 1.00 83.06 79 LEU A C 1
ATOM 620 O O . LEU A 1 79 ? -4.128 0.606 -11.200 1.00 83.06 79 LEU A O 1
#